Protein AF-A0A7X4CMW7-F1 (afdb_monomer)

Sequence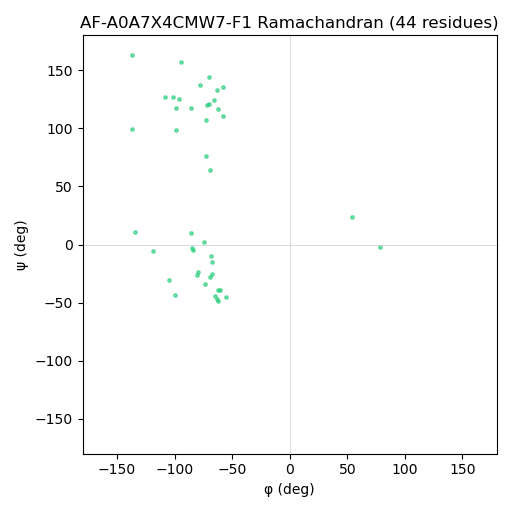 (46 aa):
SKTCSRCGHKKDDLTLKERTYHCGQCDISIDRDVNAAINLRPTTVG

Foldseek 3Di:
DQAALPPRDGDPPDDPVDQWDADPPPGDTHGPVVRVVSVPPDPPPD

Ne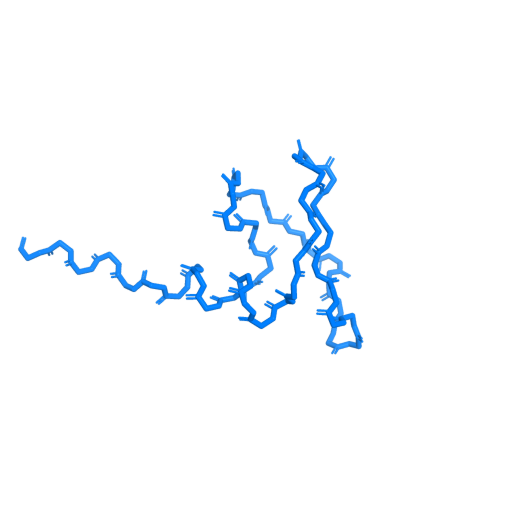arest PDB structures (foldseek):
  8j3r-assembly1_A  TM=8.816E-01  e=2.417E-02  Sulfoacidibacillus thermotolerans
  7wju-assembly1_A  TM=8.643E-01  e=8.233E-02  Sulfoacidibacillus thermotolerans
  8dzj-assembly1_A  TM=8.566E-01  e=1.693E-01  Sulfoacidibacillus thermotolerans
  8j1j-assembly1_A  TM=8.411E-01  e=2.428E-01  Sulfoacidibacillus thermotolerans
  3lqj-assembly2_B  TM=4.005E-01  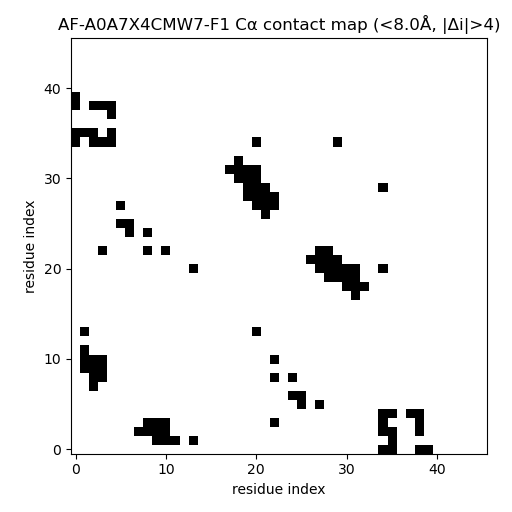e=3.014E-01  Homo sapiens

Secondary structure (DSSP, 8-state):
--B-TTT--B-TT--TT--EEE-TTT--EEEHHHHHHHHTS-----

Solvent-accessible surface area (backbone atoms only — not comparable to full-atom values): 2980 Å² total; per-residue (Å²): 97,58,41,38,66,86,81,64,53,68,46,86,86,72,52,95,83,54,60,62,38,72,37,97,86,78,72,46,76,45,49,32,67,57,33,18,52,60,63,62,55,74,84,76,75,127

Mean predicted aligned error: 5.11 Å

Radius of gyration: 10.74 Å; Cα contacts (8 Å, |Δi|>4): 55; chains: 1; bounding box: 29×24×22 Å

pLDDT: mean 86.41, std 12.87, range [43.72, 95.38]

Structure (mmCIF, N/CA/C/O backbone):
data_AF-A0A7X4CMW7-F1
#
_entry.id   AF-A0A7X4CMW7-F1
#
loop_
_atom_site.group_PDB
_atom_site.id
_atom_site.type_symbol
_atom_site.label_atom_id
_atom_site.label_alt_id
_atom_site.label_comp_id
_atom_site.label_asym_id
_atom_site.label_entity_id
_atom_site.label_seq_id
_atom_site.pdbx_PDB_ins_code
_atom_site.Cartn_x
_atom_site.Cartn_y
_atom_site.C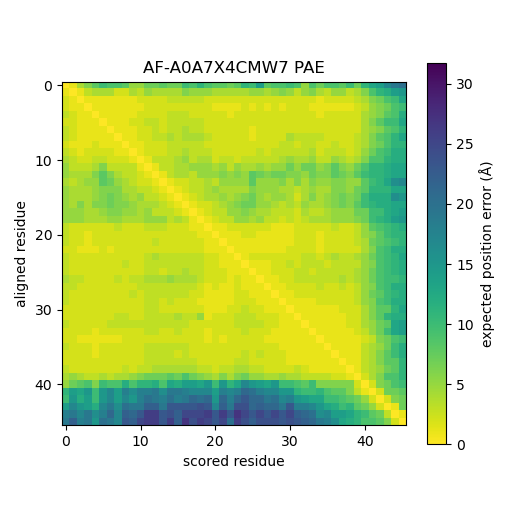artn_z
_atom_site.occupancy
_atom_site.B_iso_or_equiv
_atom_site.auth_seq_id
_atom_site.auth_comp_id
_atom_site.auth_asym_id
_atom_site.auth_atom_id
_atom_site.pdbx_PDB_model_num
ATOM 1 N N . SER A 1 1 ? 5.048 -0.796 -1.132 1.00 76.88 1 SER A N 1
ATOM 2 C CA . SER A 1 1 ? 4.318 0.469 -0.914 1.00 76.88 1 SER A CA 1
ATOM 3 C C . SER A 1 1 ? 2.843 0.173 -0.676 1.00 76.88 1 SER A C 1
ATOM 5 O O . SER A 1 1 ? 2.334 -0.766 -1.277 1.00 76.88 1 SER A O 1
ATOM 7 N N . LYS A 1 2 ? 2.176 0.945 0.194 1.00 88.50 2 LYS A N 1
ATOM 8 C CA . LYS A 1 2 ? 0.714 0.912 0.413 1.00 88.50 2 LYS A CA 1
ATOM 9 C C . LYS A 1 2 ? -0.061 1.768 -0.610 1.00 88.50 2 LYS A C 1
ATOM 11 O O . LYS A 1 2 ? -1.290 1.798 -0.605 1.00 88.50 2 LYS A O 1
ATOM 16 N N . THR A 1 3 ? 0.666 2.475 -1.470 1.00 93.75 3 THR A N 1
ATOM 17 C CA . THR A 1 3 ? 0.140 3.340 -2.527 1.00 93.75 3 THR A CA 1
ATOM 18 C C . THR A 1 3 ? -0.321 2.519 -3.723 1.00 93.75 3 THR A C 1
ATOM 20 O O . THR A 1 3 ? 0.361 1.585 -4.131 1.00 93.75 3 THR A O 1
ATOM 23 N N . CYS A 1 4 ? -1.466 2.861 -4.295 1.00 95.00 4 CYS A N 1
ATOM 24 C CA . CYS A 1 4 ? -1.988 2.287 -5.522 1.00 95.00 4 CYS A CA 1
ATOM 25 C C . CYS A 1 4 ? -1.132 2.753 -6.692 1.00 95.00 4 CYS A C 1
ATOM 27 O O . CYS A 1 4 ? -1.062 3.949 -6.971 1.00 95.00 4 CYS A O 1
ATOM 29 N N . SER A 1 5 ? -0.539 1.815 -7.422 1.00 93.88 5 SER A N 1
ATOM 30 C CA . SER A 1 5 ? 0.284 2.131 -8.588 1.00 93.88 5 SER A CA 1
ATOM 31 C C . SER A 1 5 ? -0.500 2.694 -9.780 1.00 93.88 5 SER A C 1
ATOM 33 O O . SER A 1 5 ? 0.112 3.112 -10.757 1.00 93.88 5 SER A O 1
ATOM 35 N N . ARG A 1 6 ? -1.841 2.669 -9.743 1.00 93.44 6 ARG A N 1
ATOM 36 C CA . ARG A 1 6 ? -2.700 3.157 -10.835 1.00 93.44 6 ARG A CA 1
ATOM 37 C C . ARG A 1 6 ? -3.253 4.556 -10.603 1.00 93.44 6 ARG A C 1
ATOM 39 O O . ARG A 1 6 ? -3.275 5.345 -11.537 1.00 93.44 6 ARG A O 1
ATOM 46 N N . CYS A 1 7 ? -3.725 4.845 -9.392 1.00 94.31 7 CYS A N 1
ATOM 47 C CA . CYS A 1 7 ? -4.365 6.125 -9.070 1.00 94.31 7 CYS A CA 1
ATOM 48 C C . CYS A 1 7 ? -3.646 6.930 -7.978 1.00 94.31 7 CYS A C 1
ATOM 50 O O . CYS A 1 7 ? -4.064 8.040 -7.676 1.00 94.31 7 CYS A O 1
ATOM 52 N N . GLY A 1 8 ? -2.600 6.383 -7.349 1.00 92.75 8 GLY A N 1
ATOM 53 C CA . GLY A 1 8 ? -1.861 7.060 -6.278 1.00 92.75 8 GLY A CA 1
ATOM 54 C C . GLY A 1 8 ? -2.534 7.035 -4.900 1.00 92.75 8 GLY A C 1
ATOM 55 O O . GLY A 1 8 ? -1.948 7.516 -3.934 1.00 92.75 8 GLY A O 1
ATOM 56 N N . HIS A 1 9 ? -3.730 6.453 -4.757 1.00 93.69 9 HIS A N 1
ATOM 57 C CA . HIS A 1 9 ? -4.400 6.338 -3.457 1.00 93.69 9 HIS A CA 1
ATOM 58 C C . HIS A 1 9 ? -3.604 5.462 -2.475 1.00 93.69 9 HIS A C 1
ATOM 60 O O . HIS A 1 9 ? -3.185 4.359 -2.821 1.00 93.69 9 HIS A O 1
ATOM 66 N N . LYS A 1 10 ? -3.421 5.909 -1.232 1.00 91.38 10 LYS A N 1
ATOM 67 C CA . LYS A 1 10 ? -2.703 5.159 -0.193 1.00 91.38 10 LYS A CA 1
ATOM 68 C C . LYS A 1 10 ? -3.684 4.377 0.683 1.00 91.38 10 LYS A C 1
ATOM 70 O O . LYS A 1 10 ? -4.588 4.964 1.257 1.00 91.38 10 LYS A O 1
ATOM 75 N N . LYS A 1 11 ? -3.482 3.061 0.799 1.00 89.19 11 LYS A N 1
ATOM 76 C CA . LYS A 1 11 ? -4.291 2.162 1.639 1.00 89.19 11 LYS A CA 1
ATOM 77 C C . LYS A 1 11 ? -3.575 1.892 2.964 1.00 89.19 11 LYS A C 1
ATOM 79 O O . LYS A 1 11 ? -2.684 1.045 3.004 1.00 89.19 11 LYS A O 1
ATOM 84 N N . ASP A 1 12 ? -3.927 2.587 4.041 1.00 85.50 12 ASP A N 1
ATOM 85 C CA . ASP A 1 12 ? -3.213 2.463 5.322 1.00 85.50 12 ASP A CA 1
ATOM 86 C C . ASP A 1 12 ? -3.415 1.104 6.025 1.00 85.50 12 ASP A C 1
ATOM 88 O O . ASP A 1 12 ? -2.474 0.613 6.653 1.00 85.50 12 ASP A O 1
ATOM 92 N N . ASP A 1 13 ? -4.541 0.422 5.803 1.00 86.06 13 ASP A N 1
ATOM 93 C CA . ASP A 1 13 ? -4.888 -0.856 6.456 1.00 86.06 13 ASP A CA 1
ATOM 94 C C . ASP A 1 13 ? -4.331 -2.118 5.773 1.00 86.06 13 ASP A C 1
ATOM 96 O O . ASP A 1 13 ? -4.700 -3.237 6.119 1.00 86.06 13 ASP A O 1
ATOM 100 N N . LEU A 1 14 ? -3.438 -1.975 4.788 1.00 85.19 14 LEU A N 1
ATOM 101 C CA . LEU A 1 14 ? -2.861 -3.128 4.092 1.00 85.19 14 LEU A CA 1
ATOM 102 C C . LEU A 1 14 ? -1.866 -3.891 4.985 1.00 85.19 14 LEU A C 1
ATOM 104 O O . LEU A 1 14 ? -0.831 -3.346 5.394 1.00 85.19 14 LEU A O 1
ATOM 108 N N . THR A 1 15 ? -2.150 -5.168 5.227 1.00 85.56 15 THR A N 1
ATOM 109 C CA . THR A 1 15 ? -1.343 -6.079 6.047 1.00 85.56 15 THR A CA 1
ATOM 110 C 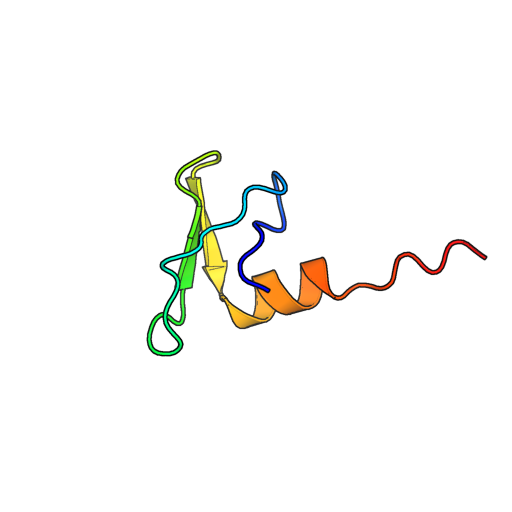C . THR A 1 15 ? -0.351 -6.904 5.217 1.00 85.56 15 THR A C 1
ATOM 112 O O . THR A 1 15 ? -0.551 -7.167 4.032 1.00 85.56 15 THR A O 1
ATOM 115 N N . LEU A 1 16 ? 0.725 -7.393 5.851 1.00 83.38 16 LEU A N 1
ATOM 116 C CA . LEU A 1 16 ? 1.715 -8.271 5.199 1.00 83.38 16 LEU A CA 1
ATOM 117 C C . LEU A 1 16 ? 1.162 -9.659 4.823 1.00 83.38 16 LEU A C 1
ATOM 119 O O . LEU A 1 16 ? 1.782 -10.368 4.030 1.00 83.38 16 LEU A O 1
ATOM 123 N N . LYS A 1 17 ? 0.005 -10.059 5.363 1.00 87.50 17 LYS A N 1
ATOM 124 C CA . LYS A 1 17 ? -0.656 -11.322 5.001 1.00 87.50 17 LYS A CA 1
ATOM 125 C C . LYS A 1 17 ? -1.444 -11.215 3.693 1.00 87.50 17 LYS A C 1
ATOM 127 O O . LYS A 1 17 ? -1.597 -12.215 2.998 1.00 87.50 17 LYS A O 1
ATOM 132 N N . GLU A 1 18 ? -1.905 -10.020 3.327 1.00 84.62 18 GLU A N 1
ATOM 133 C CA . GLU A 1 18 ? -2.600 -9.784 2.059 1.00 84.62 18 GLU A CA 1
ATOM 134 C C . GLU A 1 18 ? -1.602 -9.829 0.897 1.00 84.62 18 GLU A C 1
ATOM 136 O O . GLU A 1 18 ? -0.793 -8.915 0.727 1.00 84.62 18 GLU A O 1
ATOM 141 N N . ARG A 1 19 ? -1.642 -10.899 0.093 1.00 90.12 19 ARG A N 1
ATOM 142 C CA . ARG A 1 19 ? -0.827 -11.008 -1.132 1.00 90.12 19 ARG A CA 1
ATOM 143 C C . ARG A 1 19 ? -1.414 -10.232 -2.309 1.00 90.12 19 ARG A C 1
ATOM 145 O O . ARG A 1 19 ? -0.671 -9.801 -3.179 1.00 90.12 19 ARG A O 1
ATOM 152 N N . THR A 1 20 ? -2.721 -9.988 -2.297 1.00 92.12 20 THR A N 1
ATOM 153 C CA . THR A 1 20 ? -3.407 -9.190 -3.318 1.00 92.12 20 THR A CA 1
ATOM 154 C C . THR A 1 20 ? -3.672 -7.784 -2.793 1.00 92.12 20 THR A C 1
ATOM 156 O O . THR A 1 20 ? -4.268 -7.600 -1.733 1.00 92.12 20 THR A O 1
ATOM 159 N N . TYR A 1 21 ? -3.238 -6.780 -3.546 1.00 92.69 21 TYR A N 1
ATOM 160 C CA . TYR A 1 21 ? -3.594 -5.386 -3.344 1.00 92.69 21 TYR A CA 1
ATOM 161 C C . TYR A 1 21 ? -4.907 -5.071 -4.063 1.00 92.69 21 TYR A C 1
ATOM 163 O O . TYR A 1 21 ? -4.971 -5.121 -5.291 1.00 92.69 21 TYR A O 1
ATOM 171 N N . HIS A 1 22 ? -5.925 -4.692 -3.289 1.00 94.06 22 HIS A N 1
ATOM 172 C CA . HIS A 1 22 ? -7.187 -4.153 -3.794 1.00 94.06 22 HIS A CA 1
ATOM 173 C C . HIS A 1 22 ? -7.280 -2.655 -3.503 1.00 94.06 22 HIS A C 1
ATOM 175 O O . HIS A 1 22 ? -7.140 -2.242 -2.346 1.00 94.06 22 HIS A O 1
ATOM 181 N N . CYS A 1 23 ? -7.540 -1.852 -4.535 1.00 94.00 23 CYS A N 1
ATOM 182 C CA . CYS A 1 23 ? -7.755 -0.415 -4.398 1.00 94.00 23 CYS A CA 1
ATOM 183 C C . CYS A 1 23 ? -9.248 -0.083 -4.384 1.00 94.00 23 CYS A C 1
ATOM 185 O O . CYS A 1 23 ? -9.900 -0.244 -5.404 1.00 94.00 23 CYS A O 1
ATOM 187 N N . GLY A 1 24 ? -9.767 0.483 -3.293 1.00 92.50 24 GLY A N 1
ATOM 188 C CA . GLY A 1 24 ? -11.171 0.923 -3.221 1.00 92.50 24 GLY A CA 1
ATOM 189 C C . GLY A 1 24 ? -11.501 2.213 -3.991 1.00 92.50 24 GLY A C 1
ATOM 190 O O . GLY A 1 24 ? -12.620 2.693 -3.899 1.00 92.50 24 GLY A O 1
ATOM 191 N N . GLN A 1 25 ? -10.532 2.813 -4.695 1.00 94.75 25 GLN A N 1
ATOM 192 C CA . GLN A 1 25 ? -10.721 4.052 -5.471 1.00 94.75 25 GLN A CA 1
ATOM 193 C C . GLN A 1 25 ? -10.791 3.834 -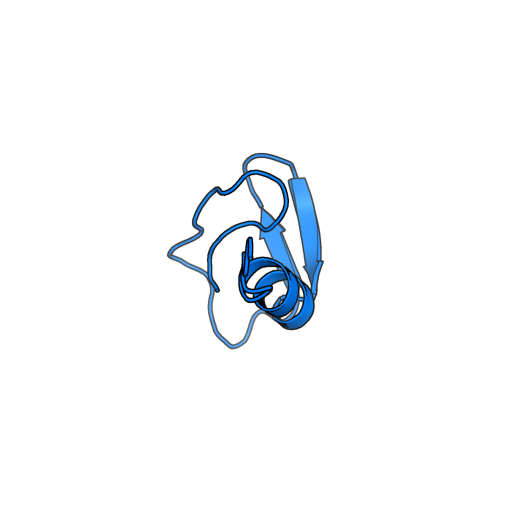6.985 1.00 94.75 25 GLN A C 1
ATOM 195 O O . GLN A 1 25 ? -11.406 4.624 -7.689 1.00 94.75 25 GLN A O 1
ATOM 200 N N . CYS A 1 26 ? -10.109 2.811 -7.498 1.00 94.56 26 CYS A N 1
ATOM 201 C CA . CYS A 1 26 ? -10.072 2.510 -8.933 1.00 94.56 26 CYS A CA 1
ATOM 202 C C . CYS A 1 26 ? -10.270 1.018 -9.227 1.00 94.56 26 CYS A C 1
ATOM 204 O O . CYS A 1 26 ? -9.994 0.572 -10.341 1.00 94.56 26 CYS A O 1
ATOM 206 N N . ASP A 1 27 ? -10.660 0.258 -8.201 1.00 94.19 27 ASP A N 1
ATOM 207 C CA . ASP A 1 27 ? -10.993 -1.167 -8.242 1.00 94.19 27 ASP A CA 1
ATOM 208 C C . ASP A 1 27 ? -9.910 -2.073 -8.838 1.00 94.19 27 ASP A C 1
ATOM 210 O O . ASP A 1 27 ? -10.172 -3.185 -9.296 1.00 94.19 27 ASP A O 1
ATOM 214 N N . ILE A 1 28 ? -8.648 -1.628 -8.809 1.00 94.25 28 ILE A N 1
ATOM 215 C CA . ILE A 1 28 ? -7.544 -2.482 -9.244 1.00 94.25 28 ILE A CA 1
ATOM 216 C C . ILE A 1 28 ? -7.340 -3.609 -8.249 1.00 94.25 28 ILE A C 1
ATOM 218 O O . ILE A 1 28 ? -7.437 -3.417 -7.036 1.00 94.25 28 ILE A O 1
ATOM 222 N N . SER A 1 29 ? -6.986 -4.763 -8.791 1.00 95.38 29 SER A N 1
ATOM 223 C CA . SER A 1 29 ? -6.712 -5.970 -8.036 1.00 95.38 29 SER A CA 1
ATOM 224 C C . SER A 1 29 ? -5.467 -6.620 -8.625 1.00 95.38 29 SER A C 1
ATOM 226 O O . SER A 1 29 ? -5.535 -7.240 -9.685 1.00 95.38 29 SER A O 1
ATOM 228 N N . ILE A 1 30 ? -4.317 -6.413 -7.988 1.00 95.06 30 ILE A N 1
ATOM 229 C CA . ILE A 1 30 ? -3.011 -6.899 -8.464 1.00 95.06 30 ILE A CA 1
ATOM 230 C C . ILE A 1 30 ? -2.199 -7.473 -7.307 1.00 95.06 30 ILE A C 1
ATOM 232 O O . ILE A 1 30 ? -2.490 -7.194 -6.148 1.00 95.06 30 ILE A O 1
ATOM 236 N N . ASP A 1 31 ? -1.165 -8.255 -7.602 1.00 94.56 31 ASP A N 1
ATOM 237 C CA . ASP A 1 31 ? -0.238 -8.716 -6.569 1.00 94.56 31 ASP A CA 1
ATOM 238 C C . ASP A 1 31 ? 0.405 -7.518 -5.843 1.00 94.56 31 ASP A C 1
ATOM 240 O O . ASP A 1 31 ? 0.794 -6.517 -6.456 1.00 94.56 31 ASP A O 1
ATOM 244 N N . ARG A 1 32 ? 0.470 -7.590 -4.513 1.00 92.56 32 ARG A N 1
ATOM 245 C CA . ARG A 1 32 ? 0.977 -6.509 -3.664 1.00 92.56 32 ARG A CA 1
ATOM 246 C C . ARG A 1 32 ? 2.440 -6.199 -3.955 1.00 92.56 32 ARG A C 1
ATOM 248 O O . ARG A 1 32 ? 2.822 -5.026 -3.922 1.00 92.56 32 ARG A O 1
ATOM 255 N N . ASP A 1 33 ? 3.253 -7.215 -4.207 1.00 91.31 33 ASP A N 1
ATOM 256 C CA . ASP A 1 33 ? 4.680 -7.046 -4.446 1.00 91.31 33 ASP A CA 1
ATOM 257 C C . ASP A 1 33 ? 4.892 -6.436 -5.843 1.00 91.31 33 ASP A C 1
ATOM 259 O O . ASP A 1 33 ? 5.719 -5.535 -5.996 1.00 91.31 33 ASP A O 1
ATOM 263 N N . VAL A 1 34 ? 4.040 -6.775 -6.822 1.00 93.25 34 VAL A N 1
ATOM 264 C CA . VAL A 1 34 ? 3.955 -6.067 -8.118 1.00 93.25 34 VAL A CA 1
ATOM 265 C C . VAL A 1 34 ? 3.532 -4.604 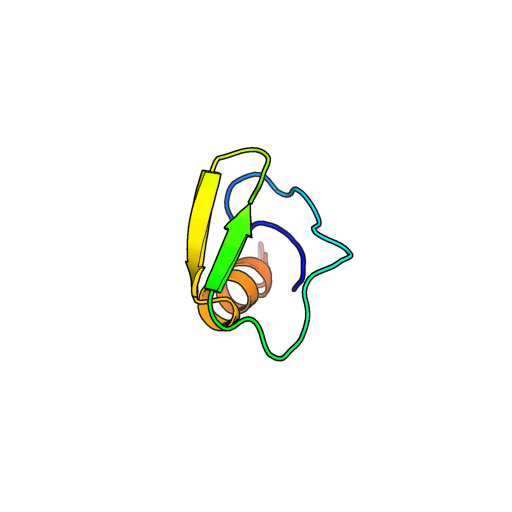-7.941 1.00 93.25 34 VAL A C 1
ATOM 267 O O . VAL A 1 34 ? 4.200 -3.709 -8.463 1.00 93.25 34 VAL A O 1
ATOM 270 N N . ASN A 1 35 ? 2.471 -4.323 -7.174 1.00 93.62 35 ASN A N 1
ATOM 271 C CA . ASN A 1 35 ? 2.046 -2.952 -6.860 1.00 93.62 35 ASN A CA 1
ATOM 272 C C . ASN A 1 35 ? 3.200 -2.152 -6.235 1.00 93.62 35 ASN A C 1
ATOM 274 O O . ASN A 1 35 ? 3.468 -1.011 -6.614 1.00 93.62 35 ASN A O 1
ATOM 278 N N . ALA A 1 36 ? 3.916 -2.754 -5.284 1.00 91.44 36 ALA A N 1
ATOM 279 C CA . ALA A 1 36 ? 5.075 -2.142 -4.656 1.00 91.44 36 ALA A CA 1
ATOM 280 C C . ALA A 1 36 ? 6.202 -1.882 -5.664 1.00 91.44 36 ALA A C 1
ATOM 282 O O . ALA A 1 36 ? 6.714 -0.768 -5.681 1.00 91.44 36 ALA A O 1
ATOM 283 N N . ALA A 1 37 ? 6.546 -2.852 -6.514 1.00 92.38 37 ALA A N 1
ATOM 284 C CA . ALA A 1 37 ? 7.594 -2.721 -7.524 1.00 92.38 37 ALA A CA 1
ATOM 285 C C . ALA A 1 37 ? 7.306 -1.596 -8.529 1.00 92.38 37 ALA A C 1
ATOM 287 O O . ALA A 1 37 ? 8.216 -0.854 -8.888 1.00 92.38 37 ALA A O 1
ATOM 288 N N . ILE A 1 38 ? 6.046 -1.417 -8.943 1.00 91.88 38 ILE A N 1
ATOM 289 C CA . ILE A 1 38 ? 5.659 -0.316 -9.840 1.00 91.88 38 ILE A CA 1
ATOM 290 C C . ILE A 1 38 ? 5.856 1.039 -9.153 1.00 91.88 38 ILE A C 1
ATOM 292 O O . ILE A 1 38 ? 6.425 1.941 -9.757 1.00 91.88 38 ILE A O 1
ATOM 296 N N . ASN A 1 39 ? 5.445 1.173 -7.888 1.00 89.62 39 ASN A N 1
ATOM 297 C CA . ASN A 1 39 ? 5.657 2.405 -7.116 1.00 89.62 39 ASN A CA 1
ATOM 298 C C . ASN A 1 39 ? 7.136 2.679 -6.801 1.00 89.62 39 ASN A C 1
ATOM 300 O O . ASN A 1 39 ? 7.502 3.819 -6.544 1.00 89.62 39 ASN A O 1
ATOM 304 N N . LEU A 1 40 ? 7.96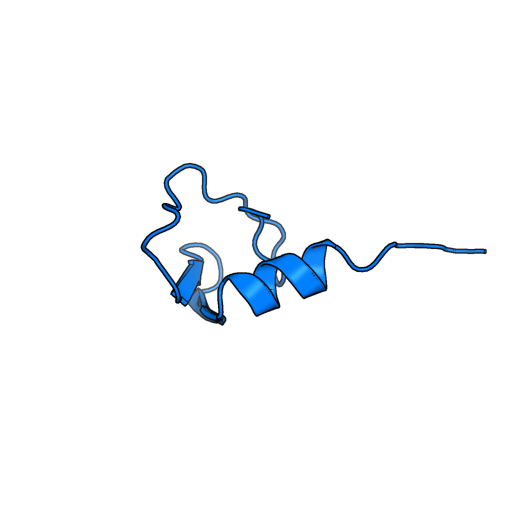9 1.637 -6.756 1.00 84.38 40 LEU A N 1
ATOM 305 C CA . LEU A 1 40 ? 9.405 1.742 -6.507 1.00 84.38 40 LEU A CA 1
ATOM 306 C C . LEU A 1 40 ? 10.210 2.026 -7.775 1.00 84.38 40 LEU A C 1
ATOM 308 O O . LEU A 1 40 ? 11.422 2.183 -7.662 1.00 84.38 40 LEU A O 1
ATOM 312 N N . ARG A 1 41 ? 9.582 2.096 -8.962 1.00 74.69 41 ARG A N 1
ATOM 313 C CA . ARG A 1 41 ? 10.274 2.541 -10.177 1.00 74.69 41 ARG A CA 1
ATOM 314 C C . ARG A 1 41 ?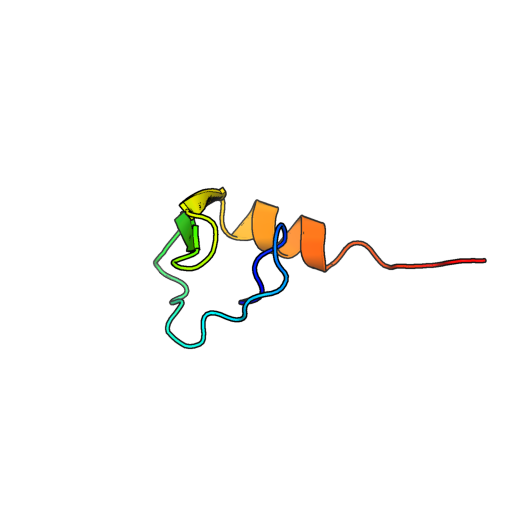 10.806 3.948 -9.907 1.00 74.69 41 ARG A C 1
ATOM 316 O O . ARG A 1 41 ? 9.997 4.863 -9.753 1.00 74.69 41 ARG A O 1
ATOM 323 N N . PRO A 1 42 ? 12.132 4.130 -9.802 1.00 56.78 42 PRO A N 1
ATOM 324 C CA . PRO A 1 42 ? 12.670 5.446 -9.568 1.00 56.78 42 PRO A CA 1
ATOM 325 C C . PRO A 1 42 ? 12.348 6.270 -10.807 1.00 56.78 42 PRO A C 1
ATOM 327 O O . PRO A 1 42 ? 12.700 5.901 -11.928 1.00 56.78 42 PRO A O 1
ATOM 330 N N . THR A 1 43 ? 11.673 7.393 -10.608 1.00 56.53 43 THR A N 1
ATOM 331 C CA . THR A 1 43 ? 11.629 8.472 -11.588 1.00 56.53 43 THR A CA 1
ATOM 332 C C . THR A 1 43 ? 13.023 9.099 -11.637 1.00 56.53 43 THR A C 1
ATOM 334 O O . THR A 1 43 ? 13.216 10.239 -11.235 1.00 56.53 43 THR A O 1
ATOM 337 N N . THR A 1 44 ? 14.041 8.349 -12.064 1.00 51.09 44 THR A N 1
ATOM 338 C CA . THR A 1 44 ? 15.290 8.939 -12.549 1.00 51.09 44 THR A CA 1
ATOM 339 C C . THR A 1 44 ? 14.969 9.535 -13.911 1.00 51.09 44 THR A C 1
ATOM 341 O O . THR A 1 44 ? 15.238 8.938 -14.951 1.00 51.09 44 THR A O 1
ATOM 344 N N . VAL A 1 45 ? 14.293 10.684 -13.885 1.00 52.94 45 VAL A N 1
ATOM 345 C CA . VAL A 1 45 ? 14.459 11.684 -14.935 1.00 52.94 45 VAL A CA 1
ATOM 346 C C . VAL A 1 45 ? 15.924 12.094 -14.830 1.00 52.94 45 VAL A C 1
ATOM 348 O O . VAL A 1 45 ? 16.373 12.492 -13.754 1.00 52.94 45 VAL A O 1
ATOM 351 N N . GLY A 1 46 ? 16.668 11.821 -15.902 1.00 43.72 46 GLY A N 1
ATOM 352 C CA . GLY A 1 46 ? 18.028 12.318 -16.077 1.00 43.72 46 GLY A CA 1
ATOM 353 C C . GLY A 1 46 ? 18.071 13.833 -16.183 1.00 43.72 46 GLY A C 1
ATOM 354 O O . GLY A 1 46 ? 17.008 14.443 -16.443 1.00 43.72 46 GLY A O 1
#